Protein AF-W7DR15-F1 (afdb_monomer)

Sequence (122 aa):
MLKEGTDKMENENLLNETSRDIDFMGDETYYRLRQITKTILKQAKKDNSELAEIIGDRIDEVLEGSELSDKLKRMFRKCMLNTITTTLVQKEDDSAFLFTGDIPAMWLRDSGGQLRVFFKLG

Organism: NCBI:txid1265822

Mean predicted aligned error: 8.39 Å

Secondary structure (DSSP, 8-state):
-----------TTTTT---HHHHHH-HHHHHHHHHHHHHHHHHHHHHTHHHHHHHHHHHHHHHHT----HHHHHHHHHHHHHHHHHTEEE-TTS-EEE--SSSSS--HHHHHHHHHTGGG--

InterPro domains:
  IPR008313 Metal-independent alpha-mannosidase [PF06824] (71-121)
  IPR008313 Metal-independent alpha-mannosidase [PTHR31047] (55-120)
  IPR008928 Six-hairpin glycosidase superfamily [SSF48208] (51-119)
  IPR012341 Six-hairpin glycosidase-like superfamily [G3DSA:1.50.10.10] (51-122)

Nearest PDB structures (foldseek):
  4xtl-assembly1_A  TM=2.898E-01  e=7.660E+00  Dokdonia eikasta

Radius of gyration: 18.77 Å; Cα contacts (8 Å, |Δi|>4): 77; chains: 1; bounding box: 44×34×61 Å

Solvent-accessible surface area (backbone atoms only — not comparable to full-atom values): 7346 Å² total; per-residue (Å²): 139,80,83,83,77,81,73,76,81,88,50,84,80,66,77,74,66,91,46,72,57,35,79,74,58,36,62,71,53,42,52,52,52,53,52,51,53,51,50,53,45,54,49,24,30,60,73,31,42,66,59,46,48,59,53,44,55,55,50,50,59,58,49,69,79,43,96,64,54,71,71,53,47,54,49,51,54,51,58,59,46,40,48,48,45,62,23,41,34,81,45,97,84,77,46,74,49,36,38,69,56,95,53,99,45,66,43,74,70,52,40,53,57,70,51,57,64,58,72,71,73,110

Structure (mmCIF, N/CA/C/O backbone):
data_AF-W7DR15-F1
#
_entry.id   AF-W7DR15-F1
#
loop_
_atom_site.group_PDB
_atom_site.id
_atom_site.type_symbol
_atom_site.label_atom_id
_atom_site.label_alt_id
_atom_site.label_comp_id
_atom_site.label_asym_id
_atom_site.label_entity_id
_atom_site.label_seq_id
_atom_site.pdbx_PDB_ins_code
_atom_site.Cartn_x
_atom_site.Cartn_y
_atom_site.Cartn_z
_atom_site.occupancy
_atom_site.B_iso_or_equiv
_atom_site.auth_seq_id
_atom_site.auth_comp_id
_atom_site.auth_asym_id
_atom_site.auth_atom_id
_atom_site.pdbx_PDB_model_num
ATOM 1 N N . MET A 1 1 ? 17.161 15.292 -39.448 1.00 32.41 1 MET A N 1
ATOM 2 C CA . MET A 1 1 ? 17.739 16.235 -38.469 1.00 32.41 1 MET A CA 1
ATOM 3 C C . MET A 1 1 ? 16.623 16.601 -37.497 1.00 32.41 1 MET A C 1
ATOM 5 O O . MET A 1 1 ? 15.861 17.524 -37.752 1.00 32.41 1 MET A O 1
ATOM 9 N N . LEU A 1 2 ? 16.402 15.758 -36.486 1.00 33.19 2 LEU A N 1
ATOM 10 C CA . LEU A 1 2 ? 15.374 15.986 -35.467 1.00 33.19 2 LEU A CA 1
ATOM 11 C C . LEU A 1 2 ? 16.009 16.853 -34.382 1.00 33.19 2 LEU A C 1
ATOM 13 O O . LEU A 1 2 ? 17.097 16.539 -33.911 1.00 33.19 2 LEU A O 1
ATOM 17 N N . LYS A 1 3 ? 15.375 17.988 -34.085 1.00 34.22 3 LYS A N 1
ATOM 18 C CA . LYS A 1 3 ? 15.859 18.970 -33.116 1.00 34.22 3 LYS A CA 1
ATOM 19 C C . LYS A 1 3 ? 15.880 18.344 -31.724 1.00 34.22 3 LYS A C 1
ATOM 21 O O . LYS A 1 3 ? 14.846 17.897 -31.236 1.00 34.22 3 LYS A O 1
ATOM 26 N N . GLU A 1 4 ? 17.059 18.351 -31.115 1.00 35.22 4 GLU A N 1
ATOM 27 C CA . GLU A 1 4 ? 17.283 18.080 -29.701 1.00 35.22 4 GLU A CA 1
ATOM 28 C C . GLU A 1 4 ? 16.504 19.105 -28.870 1.00 35.22 4 GLU A C 1
ATOM 30 O O . GLU A 1 4 ? 16.868 20.278 -28.781 1.00 35.22 4 GLU A O 1
ATOM 35 N N . GLY A 1 5 ? 15.392 18.664 -28.286 1.00 33.50 5 GLY A N 1
ATOM 36 C CA . GLY A 1 5 ? 14.753 19.356 -27.179 1.00 33.50 5 GLY A CA 1
ATOM 37 C C . GLY A 1 5 ? 15.524 19.021 -25.914 1.00 33.50 5 GLY A C 1
ATOM 38 O O . GLY A 1 5 ? 15.222 18.039 -25.245 1.00 33.50 5 GLY A O 1
ATOM 39 N N . THR A 1 6 ? 16.551 19.815 -25.623 1.00 38.03 6 THR A N 1
ATOM 40 C CA . THR A 1 6 ? 17.180 19.891 -24.304 1.00 38.03 6 THR A CA 1
ATOM 41 C C . THR A 1 6 ? 16.181 20.551 -23.361 1.00 38.03 6 THR A C 1
ATOM 43 O O . THR A 1 6 ? 16.241 21.750 -23.095 1.00 38.03 6 THR A O 1
ATOM 46 N N . ASP A 1 7 ? 15.217 19.763 -22.891 1.00 38.16 7 ASP A N 1
ATOM 47 C CA . ASP A 1 7 ? 14.449 20.140 -21.716 1.00 38.16 7 ASP A CA 1
ATOM 48 C C . ASP A 1 7 ? 15.396 19.974 -20.528 1.00 38.16 7 ASP A C 1
ATOM 50 O O . ASP A 1 7 ? 15.804 18.865 -20.166 1.00 38.16 7 ASP A O 1
ATOM 54 N N . LYS A 1 8 ? 15.895 21.108 -20.036 1.00 37.56 8 LYS A N 1
ATOM 55 C CA . LYS A 1 8 ? 16.821 21.155 -18.912 1.00 37.56 8 LYS A CA 1
ATOM 56 C C . LYS A 1 8 ? 16.120 20.494 -17.737 1.00 37.56 8 LYS A C 1
ATOM 58 O O . LYS A 1 8 ? 15.119 21.000 -17.251 1.00 37.56 8 LYS A O 1
ATOM 63 N N . MET A 1 9 ? 16.674 19.361 -17.322 1.00 40.47 9 MET A N 1
ATOM 64 C CA . MET A 1 9 ? 16.336 18.606 -16.123 1.00 40.47 9 MET A CA 1
ATOM 65 C C . MET A 1 9 ? 16.198 19.544 -14.912 1.00 40.47 9 MET A C 1
ATOM 67 O O . MET A 1 9 ? 17.154 19.799 -14.183 1.00 40.47 9 MET A O 1
ATOM 71 N N . GLU A 1 10 ? 14.989 20.041 -14.670 1.00 41.34 10 GLU A N 1
ATOM 72 C CA . GLU A 1 10 ? 14.588 20.545 -13.365 1.00 41.34 10 GLU A CA 1
ATOM 73 C C . GLU A 1 10 ? 14.482 19.340 -12.432 1.00 41.34 10 GLU A C 1
ATOM 75 O O . GLU A 1 10 ? 13.441 18.691 -12.340 1.00 41.34 10 GLU A O 1
ATOM 80 N N . ASN A 1 11 ? 15.594 18.971 -11.796 1.00 42.56 11 ASN A N 1
ATOM 81 C CA . ASN A 1 11 ? 15.595 18.157 -10.583 1.00 42.56 11 ASN A CA 1
ATOM 82 C C . ASN A 1 11 ? 16.987 18.142 -9.936 1.00 42.56 11 ASN A C 1
ATOM 84 O O . ASN A 1 11 ? 17.653 17.112 -9.854 1.00 42.56 11 ASN A O 1
ATOM 88 N N . GLU A 1 12 ? 17.409 19.291 -9.405 1.00 37.59 12 GLU A N 1
ATOM 89 C CA . GLU A 1 12 ? 18.620 19.394 -8.573 1.00 37.59 12 GLU A CA 1
ATOM 90 C C . GLU A 1 12 ? 18.586 18.466 -7.336 1.00 37.59 12 GLU A C 1
ATOM 92 O O . GLU A 1 12 ? 19.630 18.145 -6.781 1.00 37.59 12 GLU A O 1
ATOM 97 N N . ASN A 1 13 ? 17.417 17.941 -6.941 1.00 44.00 13 ASN A N 1
ATOM 98 C CA . ASN A 1 13 ? 17.281 17.000 -5.820 1.00 44.00 13 ASN A CA 1
ATOM 99 C C . ASN A 1 13 ? 17.426 15.510 -6.182 1.00 44.00 13 ASN A C 1
ATOM 101 O O . ASN A 1 13 ? 17.485 14.684 -5.276 1.00 44.00 13 ASN A O 1
ATOM 105 N N . LEU A 1 14 ? 17.475 15.138 -7.466 1.00 47.81 14 LEU A N 1
ATOM 106 C CA . LEU A 1 14 ? 17.721 13.743 -7.875 1.00 47.81 14 LEU A CA 1
ATOM 107 C C . LEU A 1 14 ? 19.216 13.417 -7.991 1.00 47.81 14 LEU A C 1
ATOM 109 O O . LEU A 1 14 ? 19.581 12.254 -7.877 1.00 47.81 14 LEU A O 1
ATOM 113 N N . LEU A 1 15 ? 20.060 14.438 -8.172 1.00 46.03 15 LEU A N 1
ATOM 114 C CA . LEU A 1 15 ? 21.498 14.310 -8.438 1.00 46.03 15 LEU A CA 1
ATOM 115 C C . LEU A 1 15 ? 22.350 14.007 -7.192 1.00 46.03 15 LEU A C 1
ATOM 117 O O . LEU A 1 15 ? 23.544 13.758 -7.317 1.00 46.03 15 LEU A O 1
ATOM 121 N N . ASN A 1 16 ? 21.753 14.023 -5.996 1.00 47.28 16 ASN A N 1
ATOM 122 C CA . ASN A 1 16 ? 22.453 13.788 -4.727 1.00 47.28 16 ASN A CA 1
ATOM 123 C C . ASN A 1 16 ? 22.332 12.343 -4.206 1.00 47.28 16 ASN A C 1
ATOM 125 O O . ASN A 1 16 ? 22.811 12.047 -3.111 1.00 47.28 16 ASN A O 1
ATOM 129 N N . GLU A 1 17 ? 21.694 11.433 -4.948 1.00 56.12 17 GLU A N 1
ATOM 130 C CA . GLU A 1 17 ? 21.664 10.013 -4.586 1.00 56.12 17 GLU A CA 1
ATOM 131 C C . GLU A 1 17 ? 22.932 9.323 -5.111 1.00 56.12 17 GLU A C 1
ATOM 133 O O . GLU A 1 17 ? 22.990 8.940 -6.271 1.00 56.12 17 GLU A O 1
ATOM 138 N N . THR A 1 18 ? 23.952 9.116 -4.274 1.00 56.62 18 THR A N 1
ATOM 139 C CA . THR A 1 18 ? 25.076 8.222 -4.611 1.00 56.62 18 THR A CA 1
ATOM 140 C C . THR A 1 18 ? 24.635 6.760 -4.503 1.00 56.62 18 THR A C 1
ATOM 142 O O . THR A 1 18 ? 24.880 6.081 -3.505 1.00 56.62 18 THR A O 1
ATOM 145 N N . SER A 1 19 ? 23.938 6.265 -5.531 1.00 71.69 19 SER A N 1
ATOM 146 C CA . SER A 1 19 ? 23.641 4.836 -5.668 1.00 71.69 19 SER A CA 1
ATOM 147 C C . SER A 1 19 ? 24.770 4.122 -6.411 1.00 71.69 19 SER A C 1
ATOM 149 O O . SER A 1 19 ? 25.190 4.569 -7.474 1.00 71.69 19 SER A O 1
ATOM 151 N N . ARG A 1 20 ? 25.191 2.946 -5.923 1.00 77.75 20 ARG A N 1
ATOM 152 C CA . ARG A 1 20 ? 26.074 2.036 -6.685 1.00 77.75 20 ARG A CA 1
ATOM 153 C C . ARG A 1 20 ? 25.466 1.617 -8.027 1.00 77.75 20 ARG A C 1
ATOM 155 O O . ARG A 1 20 ? 26.195 1.222 -8.932 1.00 77.75 20 ARG A O 1
ATOM 162 N N . ASP A 1 21 ? 24.145 1.710 -8.160 1.00 78.12 21 ASP A N 1
ATOM 163 C CA . ASP A 1 21 ? 23.453 1.441 -9.418 1.00 78.12 21 ASP A CA 1
ATOM 164 C C . ASP A 1 21 ? 23.779 2.505 -10.473 1.00 78.12 21 ASP A C 1
ATOM 166 O O . ASP A 1 21 ? 23.864 2.177 -11.652 1.00 78.12 21 ASP A O 1
ATOM 170 N N . ILE A 1 22 ? 24.018 3.759 -10.068 1.00 82.06 22 ILE A N 1
ATOM 171 C CA 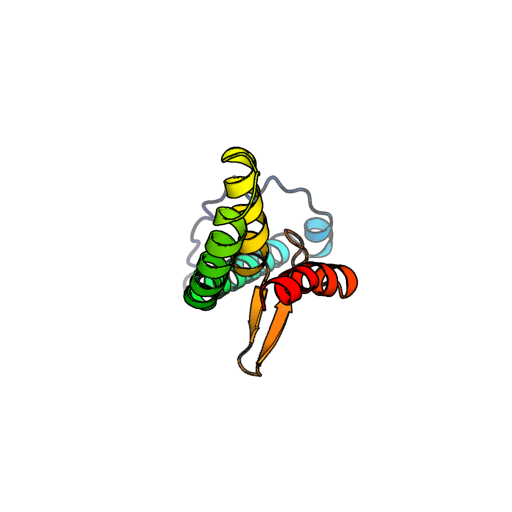. ILE A 1 22 ? 24.464 4.821 -10.981 1.00 82.06 22 ILE A CA 1
ATOM 172 C C . ILE A 1 22 ? 25.855 4.490 -11.516 1.00 82.06 22 ILE A C 1
ATOM 174 O O . ILE A 1 22 ? 26.057 4.513 -12.728 1.00 82.06 22 ILE A O 1
ATOM 178 N N . ASP A 1 23 ? 26.780 4.103 -10.634 1.00 84.81 23 ASP A N 1
ATOM 179 C CA . ASP A 1 23 ? 28.142 3.725 -11.028 1.00 84.81 23 ASP A CA 1
ATOM 180 C C . ASP A 1 23 ? 28.147 2.538 -12.006 1.00 84.81 23 ASP A C 1
ATOM 182 O O . ASP A 1 23 ? 28.978 2.469 -12.911 1.00 84.81 23 ASP A O 1
ATOM 186 N N . PHE A 1 24 ? 27.214 1.594 -11.839 1.00 85.06 24 PHE A N 1
ATOM 187 C CA . PHE A 1 24 ? 27.123 0.397 -12.673 1.00 85.06 24 PHE A CA 1
ATOM 188 C C . PHE A 1 24 ? 26.377 0.624 -14.000 1.00 85.06 24 PHE A C 1
ATOM 190 O O . PHE A 1 24 ? 26.765 0.070 -15.028 1.00 85.06 24 PHE A O 1
ATOM 197 N N . MET A 1 25 ? 25.290 1.399 -13.989 1.00 86.12 25 MET A N 1
ATOM 198 C CA . MET A 1 25 ? 24.354 1.532 -15.119 1.00 86.12 25 MET A CA 1
ATOM 199 C C . MET A 1 25 ? 24.533 2.835 -15.914 1.00 86.12 25 MET A C 1
ATOM 201 O O . MET A 1 25 ? 24.007 2.953 -17.026 1.00 86.12 25 MET A O 1
ATOM 205 N N . GLY A 1 26 ? 25.252 3.805 -15.348 1.00 88.44 26 GLY A N 1
ATOM 206 C CA . GLY A 1 26 ? 25.350 5.177 -15.833 1.00 88.44 26 GLY A CA 1
ATOM 207 C C . GLY A 1 26 ? 24.131 6.031 -15.466 1.00 88.44 26 GLY A C 1
ATOM 208 O O . GLY A 1 26 ? 23.004 5.534 -15.364 1.00 88.44 26 GLY A O 1
ATOM 209 N N . ASP A 1 27 ? 24.359 7.341 -15.321 1.00 87.19 27 ASP A N 1
ATOM 210 C CA . ASP A 1 27 ? 23.346 8.334 -14.931 1.00 87.19 27 ASP A CA 1
ATOM 211 C C . ASP A 1 27 ? 22.074 8.250 -15.786 1.00 87.19 27 ASP A C 1
ATOM 213 O O . ASP A 1 27 ? 20.964 8.132 -15.266 1.00 87.19 27 ASP A O 1
ATOM 217 N N . GLU A 1 28 ? 22.219 8.276 -17.115 1.00 89.50 28 GLU A N 1
ATOM 218 C CA . GLU A 1 28 ? 21.078 8.313 -18.035 1.00 89.50 28 GLU A CA 1
ATOM 219 C C . GLU A 1 28 ? 20.147 7.106 -17.848 1.00 89.50 28 GLU A C 1
ATOM 221 O O . GLU A 1 28 ? 18.927 7.266 -17.738 1.00 89.50 28 GLU A O 1
ATOM 226 N N . THR A 1 29 ? 20.714 5.900 -17.775 1.00 88.56 29 THR A N 1
ATOM 227 C CA . THR A 1 29 ? 19.952 4.662 -17.578 1.00 88.56 29 THR A CA 1
ATOM 228 C C . THR A 1 29 ? 19.266 4.662 -16.217 1.00 88.56 29 THR A C 1
ATOM 230 O O . THR A 1 29 ? 18.066 4.381 -16.137 1.00 88.56 29 THR A O 1
ATOM 233 N N . TYR A 1 30 ? 20.002 5.009 -15.156 1.00 86.44 30 TYR A N 1
ATOM 234 C CA . TYR A 1 30 ? 19.477 5.044 -13.794 1.00 86.44 30 TYR A CA 1
ATOM 235 C C . TYR A 1 30 ? 18.273 5.985 -13.683 1.00 86.44 30 TYR A C 1
ATOM 237 O O . TYR A 1 30 ? 17.190 5.579 -13.245 1.00 86.44 30 TYR A O 1
ATOM 245 N N . TYR A 1 31 ? 18.420 7.231 -14.145 1.00 87.19 31 TYR A N 1
ATOM 246 C CA . TYR A 1 31 ? 17.344 8.211 -14.051 1.00 87.19 31 TYR A CA 1
ATOM 247 C C . TYR A 1 31 ? 16.151 7.831 -14.924 1.00 87.19 31 TYR A C 1
ATOM 249 O O . TYR A 1 31 ? 15.017 7.932 -14.452 1.00 87.19 31 TYR A O 1
ATOM 257 N N . ARG A 1 32 ? 16.363 7.322 -16.147 1.00 90.25 32 ARG A N 1
ATOM 258 C CA . ARG A 1 32 ? 15.264 6.836 -17.001 1.00 90.25 32 ARG A CA 1
ATOM 259 C C . ARG A 1 32 ? 14.459 5.738 -16.307 1.00 90.25 32 ARG A C 1
ATOM 261 O O . ARG A 1 32 ? 13.234 5.844 -16.235 1.00 90.25 32 ARG A O 1
ATOM 268 N N . LEU A 1 33 ? 15.121 4.729 -15.737 1.00 87.81 33 LEU A N 1
ATOM 269 C CA . LEU A 1 33 ? 14.445 3.654 -15.002 1.00 87.81 33 LEU A CA 1
ATOM 270 C C . LEU A 1 33 ? 13.688 4.186 -13.783 1.00 87.81 33 LEU A C 1
ATOM 272 O O . LEU A 1 33 ? 12.536 3.812 -13.563 1.00 87.81 33 LEU A O 1
ATOM 276 N N . ARG A 1 34 ? 14.279 5.112 -13.019 1.00 86.06 34 ARG A N 1
ATOM 277 C CA . ARG A 1 34 ? 13.605 5.711 -11.860 1.00 86.06 34 ARG A CA 1
ATOM 278 C C . ARG A 1 34 ? 12.361 6.504 -12.267 1.00 86.06 34 ARG A C 1
ATOM 280 O O . ARG A 1 34 ? 11.352 6.430 -11.566 1.00 86.06 34 ARG A O 1
ATOM 287 N N . GLN A 1 35 ? 12.395 7.228 -13.388 1.00 90.12 35 GLN A N 1
ATOM 288 C CA . GLN A 1 35 ? 11.223 7.948 -13.903 1.00 90.12 35 GLN A CA 1
ATOM 289 C C . GLN A 1 35 ? 10.124 6.999 -14.394 1.00 90.12 35 GLN A C 1
ATOM 291 O O . GLN A 1 35 ? 8.946 7.228 -14.104 1.00 90.12 35 GLN A O 1
ATOM 296 N N . ILE A 1 36 ? 10.494 5.907 -15.070 1.00 90.69 36 ILE A N 1
ATOM 297 C CA . ILE A 1 36 ? 9.547 4.861 -15.480 1.00 90.69 36 ILE A CA 1
ATOM 298 C C . ILE A 1 36 ? 8.860 4.270 -14.244 1.00 90.69 36 ILE A C 1
ATOM 300 O O . ILE A 1 36 ? 7.632 4.274 -14.168 1.00 90.69 36 ILE A O 1
ATOM 304 N N . THR A 1 37 ? 9.629 3.861 -13.231 1.00 89.12 37 THR A N 1
ATOM 305 C CA . THR A 1 37 ? 9.087 3.337 -11.967 1.00 89.12 37 THR A CA 1
ATOM 306 C C . THR A 1 37 ? 8.143 4.336 -11.299 1.00 89.12 37 THR A C 1
ATOM 308 O O . THR A 1 37 ? 7.030 3.974 -10.923 1.00 89.12 37 THR A O 1
ATOM 311 N N . LYS A 1 38 ? 8.541 5.612 -11.180 1.00 88.38 38 LYS A N 1
ATOM 312 C CA . LYS A 1 38 ? 7.688 6.664 -10.596 1.00 88.38 38 LYS A CA 1
ATOM 313 C C . LYS A 1 38 ? 6.371 6.820 -11.355 1.00 88.38 38 LYS A C 1
ATOM 315 O O . LYS A 1 38 ? 5.327 6.999 -10.730 1.00 88.38 38 LYS A O 1
ATOM 320 N N . THR A 1 39 ? 6.414 6.739 -12.682 1.00 92.50 39 THR A N 1
ATOM 321 C CA . THR A 1 39 ? 5.225 6.834 -13.536 1.00 92.50 39 THR A CA 1
ATOM 322 C C . THR A 1 39 ? 4.288 5.651 -13.305 1.00 92.50 39 THR A C 1
ATOM 324 O O . THR A 1 39 ? 3.098 5.865 -13.082 1.00 92.50 39 THR A O 1
ATOM 327 N N . ILE A 1 40 ? 4.828 4.428 -13.260 1.00 90.81 40 ILE A N 1
ATOM 328 C CA . ILE A 1 40 ? 4.063 3.207 -12.967 1.00 90.81 40 ILE A CA 1
ATOM 329 C C . ILE A 1 40 ? 3.384 3.312 -11.599 1.00 90.81 40 ILE A C 1
ATOM 331 O O . ILE A 1 40 ? 2.184 3.082 -11.497 1.00 90.81 40 ILE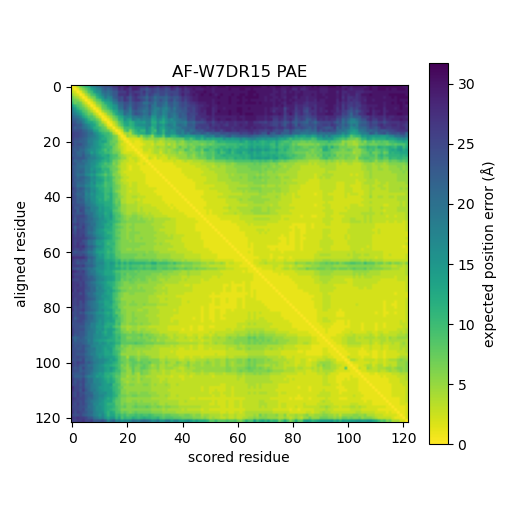 A O 1
ATOM 335 N N . LEU A 1 41 ? 4.114 3.715 -10.555 1.00 88.62 41 LEU A N 1
ATOM 336 C CA . LEU A 1 41 ? 3.556 3.842 -9.204 1.00 88.62 41 LEU A CA 1
ATOM 337 C C . LEU A 1 41 ? 2.478 4.928 -9.112 1.00 88.62 41 LEU A C 1
ATOM 339 O O . LEU A 1 41 ? 1.471 4.750 -8.430 1.00 88.62 41 LEU A O 1
ATOM 343 N N . LYS A 1 42 ? 2.662 6.056 -9.809 1.00 91.44 42 LYS A N 1
ATOM 344 C CA . LYS A 1 42 ? 1.653 7.122 -9.865 1.00 91.44 42 LYS A CA 1
ATOM 345 C C . LYS A 1 42 ? 0.371 6.641 -10.542 1.00 91.44 42 LYS A C 1
ATOM 347 O O . LYS A 1 42 ? -0.715 6.974 -10.070 1.00 91.44 42 LYS A O 1
ATOM 352 N N . GLN A 1 43 ? 0.507 5.882 -11.625 1.00 91.88 43 GLN A N 1
ATOM 353 C CA . GLN A 1 43 ? -0.621 5.304 -12.344 1.00 91.88 43 GLN A CA 1
ATOM 354 C C . GLN A 1 43 ? -1.331 4.255 -11.481 1.00 91.88 43 GLN A C 1
ATOM 356 O O . GLN A 1 43 ? -2.520 4.392 -11.227 1.00 91.88 43 GLN A O 1
ATOM 361 N N . ALA A 1 44 ? -0.586 3.322 -10.890 1.00 92.19 44 ALA A N 1
ATOM 362 C CA . ALA A 1 44 ? -1.138 2.307 -9.999 1.00 92.19 44 ALA A CA 1
ATOM 363 C C . ALA A 1 44 ? -1.886 2.907 -8.800 1.00 92.19 44 ALA A C 1
ATOM 365 O O . ALA A 1 44 ? -2.966 2.448 -8.451 1.00 92.19 44 ALA A O 1
ATOM 366 N N . LYS A 1 45 ? -1.377 3.993 -8.202 1.00 92.31 45 LYS A N 1
ATOM 367 C CA . LYS A 1 45 ? -2.101 4.712 -7.143 1.00 92.31 45 LYS A CA 1
ATOM 368 C C . LYS A 1 45 ? -3.469 5.221 -7.609 1.00 92.31 45 LYS A C 1
ATOM 370 O O . LYS A 1 45 ? -4.409 5.219 -6.819 1.00 92.31 45 LYS A O 1
ATOM 375 N N . LYS A 1 46 ? -3.559 5.713 -8.848 1.00 93.75 46 LYS A N 1
ATOM 376 C CA . LYS A 1 46 ? -4.822 6.163 -9.442 1.00 93.75 46 LYS A CA 1
ATOM 377 C C . LYS A 1 46 ? -5.745 4.970 -9.686 1.00 93.75 46 LYS A C 1
ATOM 379 O O . LYS A 1 46 ? -6.909 5.047 -9.325 1.00 93.75 46 LYS A O 1
ATOM 384 N N . ASP A 1 47 ? -5.217 3.888 -10.243 1.00 92.69 47 ASP A N 1
ATOM 385 C CA . ASP A 1 47 ? -6.004 2.697 -10.580 1.00 92.69 47 ASP A CA 1
ATOM 386 C C . ASP A 1 47 ? -6.522 1.978 -9.327 1.00 92.69 47 ASP A C 1
ATOM 388 O O . ASP A 1 47 ? -7.616 1.427 -9.320 1.00 92.69 47 ASP A O 1
ATOM 392 N N . ASN A 1 48 ? -5.778 2.056 -8.223 1.00 95.31 48 ASN A N 1
ATOM 393 C CA . ASN A 1 48 ? -6.166 1.469 -6.946 1.00 95.31 48 ASN A CA 1
ATOM 394 C C . ASN A 1 48 ? -7.084 2.380 -6.108 1.00 95.31 48 ASN A C 1
ATOM 396 O O . ASN A 1 48 ? -7.304 2.061 -4.940 1.00 95.31 48 ASN A O 1
ATOM 400 N N . SER A 1 49 ? -7.587 3.515 -6.622 1.00 94.94 49 SER A N 1
ATOM 401 C CA . SER A 1 49 ? -8.365 4.457 -5.797 1.00 94.94 49 SER A CA 1
ATOM 402 C C . SER A 1 49 ? -9.649 3.834 -5.257 1.00 94.94 49 SER A C 1
ATOM 404 O O . SER A 1 49 ? -9.893 3.915 -4.059 1.00 94.94 49 SER A O 1
ATOM 406 N N . GLU A 1 50 ? -10.412 3.154 -6.113 1.00 95.25 50 GLU A N 1
ATOM 407 C CA . GLU A 1 50 ? -11.648 2.464 -5.724 1.00 95.25 50 GLU A CA 1
ATOM 408 C C . GLU A 1 50 ? -11.370 1.363 -4.690 1.00 95.25 50 GLU A C 1
ATOM 410 O O . GLU A 1 50 ? -12.009 1.301 -3.642 1.00 95.25 50 GLU A O 1
ATOM 415 N N . LEU A 1 51 ? -10.337 0.544 -4.918 1.00 94.44 51 LEU A N 1
ATOM 416 C CA . LEU A 1 51 ? -9.932 -0.487 -3.961 1.00 94.44 51 LEU A CA 1
ATOM 417 C C . LEU A 1 51 ? -9.513 0.118 -2.611 1.00 94.44 51 LEU A C 1
ATOM 419 O O . LEU A 1 51 ? -9.843 -0.423 -1.558 1.00 94.44 51 LEU A O 1
ATOM 423 N N . ALA A 1 52 ? -8.783 1.235 -2.626 1.00 96.12 52 ALA A N 1
ATOM 424 C CA . ALA A 1 52 ? -8.361 1.925 -1.413 1.00 96.12 52 ALA A CA 1
ATOM 425 C C . ALA A 1 52 ? -9.542 2.528 -0.636 1.00 96.12 52 ALA A C 1
ATOM 427 O O . ALA A 1 52 ? -9.470 2.583 0.591 1.00 96.12 52 ALA A O 1
ATOM 428 N N . GLU A 1 53 ? -10.605 2.956 -1.320 1.00 97.00 53 GLU A N 1
ATOM 429 C CA . GLU A 1 53 ? -11.853 3.398 -0.688 1.00 97.00 53 GLU A CA 1
ATOM 430 C C . GLU A 1 53 ? -12.562 2.222 -0.011 1.00 97.00 53 GLU A C 1
ATOM 432 O O . GLU A 1 53 ? -12.750 2.261 1.201 1.00 97.00 53 GLU A O 1
ATOM 437 N N . ILE A 1 54 ? -12.805 1.125 -0.736 1.00 95.94 54 ILE A N 1
ATOM 438 C CA . ILE A 1 54 ? -13.473 -0.077 -0.199 1.00 95.94 54 ILE A CA 1
ATOM 439 C C . ILE A 1 54 ? -12.735 -0.632 1.029 1.00 95.94 54 ILE A C 1
ATOM 441 O O . ILE A 1 54 ? -13.328 -0.923 2.068 1.00 95.94 54 ILE A O 1
ATOM 445 N N . ILE A 1 55 ? -11.412 -0.783 0.924 1.00 96.00 55 ILE A N 1
ATOM 446 C CA . ILE A 1 55 ? -10.582 -1.248 2.041 1.00 96.00 55 ILE A CA 1
ATOM 447 C C . ILE A 1 55 ? -10.575 -0.216 3.175 1.00 96.00 55 ILE A C 1
ATOM 449 O O . ILE A 1 55 ? -10.533 -0.597 4.344 1.00 96.00 55 ILE A O 1
ATOM 453 N N . GLY A 1 56 ? -10.595 1.076 2.843 1.00 97.06 56 GLY A N 1
ATOM 454 C CA . GLY A 1 56 ? -10.653 2.176 3.799 1.00 97.06 56 GLY A CA 1
ATOM 455 C C . GLY A 1 56 ? -11.895 2.107 4.675 1.00 97.06 56 GLY A C 1
ATOM 456 O O . GLY A 1 56 ? -11.755 2.109 5.895 1.00 97.06 56 GLY A O 1
ATOM 457 N N . ASP A 1 57 ? -13.066 1.952 4.063 1.00 96.44 57 ASP A N 1
ATOM 458 C CA . ASP A 1 57 ? -14.344 1.836 4.769 1.00 96.44 57 ASP A CA 1
ATOM 459 C C . ASP A 1 57 ? -14.332 0.634 5.716 1.00 96.44 57 ASP A C 1
ATOM 461 O O . ASP A 1 57 ? -14.658 0.749 6.898 1.00 96.44 57 ASP A O 1
ATOM 465 N N . ARG A 1 58 ? -13.824 -0.511 5.245 1.00 96.19 58 ARG A N 1
ATOM 466 C CA . ARG A 1 58 ? -13.716 -1.710 6.081 1.00 96.19 58 ARG A CA 1
ATOM 467 C C . ARG A 1 58 ? -12.741 -1.545 7.248 1.00 96.19 58 ARG A C 1
ATOM 469 O O . ARG A 1 58 ? -12.963 -2.089 8.329 1.00 96.19 58 ARG A O 1
ATOM 476 N N . ILE A 1 59 ? -11.638 -0.825 7.049 1.00 96.81 59 ILE A N 1
ATOM 477 C CA . ILE A 1 59 ? -10.721 -0.485 8.142 1.00 96.81 59 ILE A CA 1
ATOM 478 C C . ILE A 1 59 ? -11.425 0.416 9.156 1.00 96.81 59 ILE A C 1
ATOM 480 O O . ILE A 1 59 ? -11.266 0.201 10.357 1.00 96.81 59 ILE A O 1
ATOM 484 N N . ASP A 1 60 ? -12.181 1.405 8.687 1.00 96.38 60 ASP A N 1
ATOM 485 C CA . ASP A 1 60 ? -12.873 2.360 9.546 1.00 96.38 60 ASP A CA 1
ATOM 486 C C . ASP A 1 60 ? -13.927 1.636 10.417 1.00 96.38 60 ASP A C 1
ATOM 488 O O . ASP A 1 60 ? -13.904 1.809 11.637 1.00 96.38 60 ASP A O 1
ATOM 492 N N . GLU A 1 61 ? -14.693 0.687 9.861 1.00 95.12 61 GLU A N 1
ATOM 493 C CA . GLU A 1 61 ? -15.592 -0.211 10.620 1.00 95.12 61 GLU A CA 1
ATOM 494 C C . GLU A 1 61 ? -14.865 -0.985 11.739 1.00 95.12 61 GLU A C 1
ATOM 496 O O . GLU A 1 61 ? -15.325 -1.055 12.881 1.00 95.12 61 GLU A O 1
ATOM 501 N N . VAL A 1 62 ? -13.698 -1.568 11.437 1.00 94.25 62 VAL A N 1
ATOM 502 C CA . VAL A 1 62 ? -12.897 -2.313 12.426 1.00 94.25 62 VAL A CA 1
ATOM 503 C C . VAL A 1 62 ? -12.376 -1.387 13.531 1.00 94.25 62 VAL A C 1
ATOM 505 O O . VAL A 1 62 ? -12.289 -1.783 14.697 1.00 94.25 62 VAL A O 1
ATOM 508 N N . LEU A 1 63 ? -12.012 -0.152 13.185 1.00 95.69 63 LEU A N 1
ATOM 509 C CA . LEU A 1 63 ? -11.471 0.815 14.136 1.00 95.69 63 LEU A CA 1
ATOM 510 C C . LEU A 1 63 ? -12.550 1.437 15.029 1.00 95.69 63 LEU A C 1
ATOM 512 O O . LEU A 1 63 ? -12.232 1.782 16.175 1.00 95.69 63 LEU A O 1
ATOM 516 N N . GLU A 1 64 ? -13.792 1.569 14.561 1.00 94.12 64 GLU A N 1
ATOM 517 C CA . GLU A 1 64 ? -14.927 2.040 15.366 1.00 94.12 64 GLU A CA 1
ATOM 518 C C . GLU A 1 64 ? -15.151 1.163 16.602 1.00 94.12 64 GLU A C 1
ATOM 520 O O . GLU A 1 64 ? -15.277 1.690 17.706 1.00 94.12 64 GLU A O 1
ATOM 525 N N . GLY A 1 65 ? -15.074 -0.162 16.450 1.00 90.38 65 GLY A N 1
ATOM 526 C CA . GLY A 1 65 ? -15.212 -1.126 17.549 1.00 90.38 65 GLY A CA 1
ATOM 527 C C . GLY A 1 65 ? -13.970 -1.305 18.432 1.00 90.38 65 GLY A C 1
ATOM 528 O O . GLY A 1 65 ? -13.945 -2.204 19.270 1.00 90.38 65 GLY A O 1
ATOM 529 N N . SER A 1 66 ? -12.915 -0.507 18.232 1.00 94.38 66 SER A N 1
ATOM 530 C CA . SER A 1 66 ? -11.643 -0.659 18.947 1.00 94.38 66 SER A CA 1
ATOM 531 C C . SER A 1 66 ? -11.429 0.392 20.042 1.00 94.38 66 SER A C 1
ATOM 533 O O . SER A 1 66 ? -11.680 1.584 19.846 1.00 94.38 66 SER A O 1
ATOM 535 N N . GLU A 1 67 ? -10.815 -0.039 21.146 1.00 97.00 67 GLU A N 1
ATOM 536 C CA . GLU A 1 67 ? -10.375 0.796 22.282 1.00 97.00 67 GLU A CA 1
ATOM 537 C C . GLU A 1 67 ? -9.080 1.592 21.992 1.00 97.00 67 GLU A C 1
ATOM 539 O O . GLU A 1 67 ? -8.383 2.062 22.894 1.00 97.00 67 GLU A O 1
ATOM 544 N N . LEU A 1 68 ? -8.682 1.704 20.720 1.00 97.00 68 LEU A N 1
ATOM 545 C CA . LEU A 1 68 ? -7.459 2.400 20.324 1.00 97.00 68 LEU A CA 1
ATOM 546 C C . LEU A 1 68 ? -7.620 3.922 20.439 1.00 97.00 68 L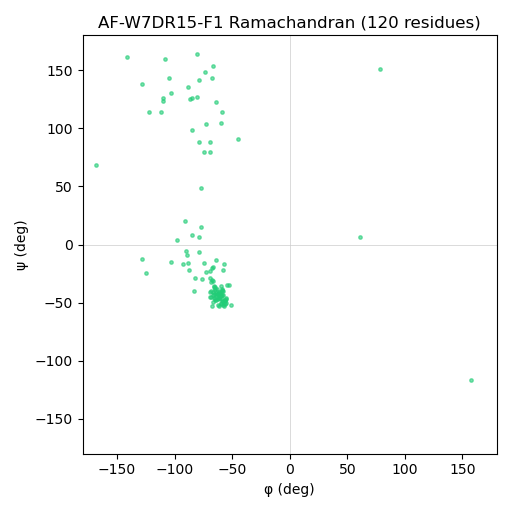EU A C 1
ATOM 548 O O . LEU A 1 68 ? -8.675 4.481 20.162 1.00 97.00 68 LEU A O 1
ATOM 552 N N . SER A 1 69 ? -6.529 4.624 20.753 1.00 97.88 69 SER A N 1
ATOM 553 C CA . SER A 1 69 ? -6.513 6.092 20.665 1.00 97.88 69 SER A CA 1
ATOM 554 C C . SER A 1 69 ? -6.643 6.581 19.218 1.00 97.88 69 SER A C 1
ATOM 556 O O . SER A 1 69 ? -6.158 5.926 18.292 1.00 97.88 69 SER A O 1
ATOM 558 N N . ASP A 1 70 ? -7.162 7.794 19.016 1.00 97.31 70 ASP A N 1
ATOM 559 C CA . ASP A 1 70 ? -7.289 8.413 17.684 1.00 97.31 70 ASP A CA 1
ATOM 560 C C . ASP A 1 70 ? -5.966 8.467 16.918 1.00 97.31 70 ASP A C 1
ATOM 562 O O . ASP A 1 70 ? -5.915 8.308 15.696 1.00 97.31 70 ASP A O 1
ATOM 566 N N . LYS A 1 71 ? -4.852 8.675 17.630 1.00 97.94 71 LYS A N 1
ATOM 567 C CA . LYS A 1 71 ? -3.517 8.648 17.023 1.00 97.94 71 LYS A CA 1
ATOM 568 C C . LYS A 1 71 ? -3.214 7.278 16.424 1.00 97.94 71 LYS A C 1
ATOM 570 O O . LYS A 1 71 ? -2.735 7.217 15.292 1.00 97.94 71 LYS A O 1
ATOM 575 N N . LEU A 1 72 ? -3.496 6.205 17.159 1.00 98.06 72 LEU A N 1
ATOM 576 C CA . LEU A 1 72 ? -3.274 4.840 16.691 1.00 98.06 72 LEU A CA 1
ATOM 577 C C . LEU A 1 72 ? -4.244 4.464 15.572 1.00 98.06 72 LEU A C 1
ATOM 579 O O . LEU A 1 72 ? -3.787 3.902 14.582 1.00 98.06 72 LEU A O 1
ATOM 583 N N . LYS A 1 73 ? -5.522 4.853 15.662 1.00 98.06 73 LYS A N 1
ATOM 584 C CA . LYS A 1 73 ? -6.510 4.647 14.588 1.00 98.06 73 LYS A CA 1
ATOM 585 C C . LYS A 1 73 ? -6.030 5.260 13.268 1.00 98.06 73 LYS A C 1
ATOM 587 O O . LYS A 1 73 ? -5.929 4.568 12.256 1.00 98.06 73 LYS A O 1
ATOM 592 N N . ARG A 1 74 ? -5.593 6.528 13.289 1.00 98.00 74 ARG A N 1
ATOM 593 C CA . ARG A 1 74 ? -5.035 7.190 12.093 1.00 98.00 74 ARG A CA 1
ATOM 594 C C . ARG A 1 74 ? -3.772 6.513 11.566 1.00 98.00 74 ARG A C 1
ATOM 596 O O . ARG A 1 74 ? -3.606 6.400 10.353 1.00 98.00 74 ARG A O 1
ATOM 603 N N . MET A 1 75 ? -2.858 6.109 12.452 1.00 98.19 75 MET A N 1
ATOM 604 C CA . MET A 1 75 ? -1.626 5.426 12.044 1.00 98.19 75 MET A CA 1
ATOM 605 C C . MET A 1 75 ? -1.931 4.074 11.402 1.00 98.19 75 MET A C 1
ATOM 607 O O . MET A 1 75 ? -1.415 3.799 10.324 1.00 98.19 75 MET A O 1
ATOM 611 N N . PHE A 1 76 ? -2.806 3.279 12.018 1.00 96.88 76 PHE A N 1
ATOM 612 C CA . PHE A 1 76 ? -3.236 1.986 11.500 1.00 96.88 76 PHE A CA 1
ATOM 613 C C . PHE A 1 76 ? -3.840 2.129 10.104 1.00 96.88 76 PHE A C 1
ATOM 615 O O . PHE A 1 76 ? -3.346 1.517 9.156 1.00 96.88 76 PHE A O 1
ATOM 622 N N . ARG A 1 77 ? -4.828 3.022 9.953 1.00 97.06 77 ARG A N 1
ATOM 623 C CA . ARG A 1 77 ? -5.470 3.303 8.664 1.00 97.06 77 ARG A CA 1
ATOM 624 C C . ARG A 1 77 ? -4.456 3.704 7.598 1.00 97.06 77 ARG A C 1
ATOM 626 O O . ARG A 1 77 ? -4.460 3.161 6.496 1.00 97.06 77 ARG A O 1
ATOM 633 N N . LYS A 1 78 ? -3.542 4.619 7.936 1.00 97.44 78 LYS A N 1
ATOM 634 C CA . LYS A 1 78 ? -2.486 5.067 7.020 1.00 97.44 78 LYS A CA 1
ATOM 635 C C . LYS A 1 78 ? -1.561 3.920 6.606 1.00 97.44 78 LYS A C 1
ATOM 637 O O . LYS A 1 78 ? -1.236 3.822 5.429 1.00 97.44 78 LYS A O 1
ATOM 642 N N . CYS A 1 79 ? -1.127 3.079 7.543 1.00 96.56 79 CYS A N 1
ATOM 643 C CA . CYS A 1 79 ? -0.222 1.963 7.261 1.00 96.56 79 CYS A CA 1
ATOM 644 C C . CYS A 1 79 ? -0.882 0.892 6.390 1.00 96.56 79 CYS A C 1
ATOM 646 O O . CYS A 1 79 ? -0.269 0.434 5.431 1.00 96.56 79 CYS A O 1
ATOM 648 N N . MET A 1 80 ? -2.135 0.538 6.678 1.00 96.31 80 MET A N 1
ATOM 649 C CA . MET A 1 80 ? -2.884 -0.420 5.865 1.00 96.31 80 MET A CA 1
ATOM 650 C C . MET A 1 80 ? -3.050 0.102 4.432 1.00 96.31 80 MET A C 1
ATOM 652 O O . MET A 1 80 ? -2.627 -0.548 3.479 1.00 96.31 80 MET A O 1
ATOM 656 N N . LEU A 1 81 ? -3.555 1.328 4.263 1.00 96.56 81 LEU A N 1
ATOM 657 C CA . LEU A 1 81 ? -3.764 1.902 2.929 1.00 96.56 81 LEU A CA 1
ATOM 658 C C . LEU A 1 81 ? -2.467 2.203 2.172 1.00 96.56 81 LEU A C 1
ATOM 660 O O . LEU A 1 81 ? -2.489 2.314 0.946 1.00 96.56 81 LEU A O 1
ATOM 664 N N . ASN A 1 82 ? -1.330 2.325 2.859 1.00 95.69 82 ASN A N 1
ATOM 665 C CA . ASN A 1 82 ? -0.048 2.537 2.198 1.00 95.69 82 ASN A CA 1
ATOM 666 C C . ASN A 1 82 ? 0.302 1.381 1.248 1.00 95.69 82 ASN A C 1
ATOM 668 O O . ASN A 1 82 ? 0.684 1.646 0.115 1.00 95.69 82 ASN A O 1
ATOM 672 N N . THR A 1 83 ? 0.065 0.127 1.646 1.00 95.56 83 THR A N 1
ATOM 673 C CA . THR A 1 83 ? 0.288 -1.040 0.770 1.00 95.56 83 THR A CA 1
ATOM 674 C C . THR A 1 83 ? -0.501 -0.910 -0.538 1.00 95.56 83 THR A C 1
ATOM 676 O O . THR A 1 83 ? 0.058 -0.973 -1.631 1.00 95.56 83 THR A O 1
ATOM 679 N N . ILE A 1 84 ? -1.801 -0.626 -0.438 1.00 95.75 84 ILE A N 1
ATOM 680 C CA . ILE A 1 84 ? -2.682 -0.511 -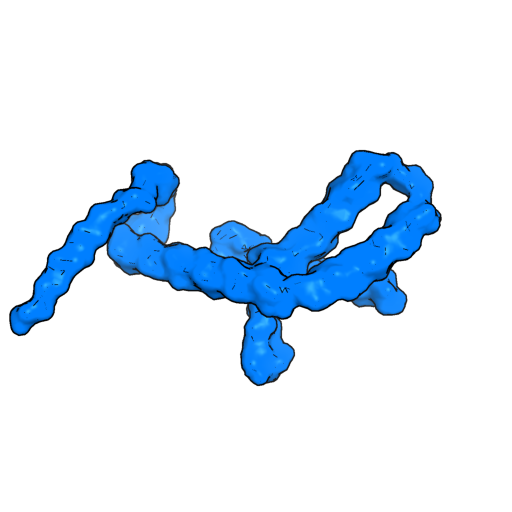1.608 1.00 95.75 84 ILE A CA 1
ATOM 681 C C . ILE A 1 84 ? -2.289 0.677 -2.495 1.00 95.75 84 ILE A C 1
ATOM 683 O O . ILE A 1 84 ? -2.305 0.583 -3.716 1.00 95.75 84 ILE A O 1
ATOM 687 N N . THR A 1 85 ? -1.907 1.804 -1.898 1.00 94.38 85 THR A N 1
ATOM 688 C CA . THR A 1 85 ? -1.717 3.057 -2.646 1.00 94.38 85 THR A CA 1
ATOM 689 C C . THR A 1 85 ? -0.295 3.300 -3.134 1.00 94.38 85 THR A C 1
ATOM 691 O O . THR A 1 85 ? -0.106 4.166 -3.989 1.00 94.38 85 THR A O 1
ATOM 694 N N . THR A 1 86 ? 0.712 2.605 -2.595 1.00 92.94 86 THR A N 1
ATOM 695 C CA . THR A 1 86 ? 2.116 2.873 -2.945 1.00 92.94 86 THR A CA 1
ATOM 696 C C . THR A 1 86 ? 2.919 1.655 -3.361 1.00 92.94 86 THR A C 1
ATOM 698 O O . THR A 1 86 ? 4.019 1.852 -3.866 1.00 92.94 86 THR A O 1
ATOM 701 N N . THR A 1 87 ? 2.430 0.428 -3.157 1.00 94.75 87 THR A N 1
ATOM 702 C CA . THR A 1 87 ? 3.205 -0.772 -3.514 1.00 94.75 87 THR A CA 1
ATOM 703 C C . THR A 1 87 ? 2.490 -1.737 -4.446 1.00 94.75 87 THR A C 1
ATOM 705 O O . THR A 1 87 ? 3.168 -2.462 -5.171 1.00 94.75 87 THR A O 1
ATOM 708 N N . LEU A 1 88 ? 1.158 -1.737 -4.475 1.00 95.69 88 LEU A N 1
ATOM 709 C CA . LEU A 1 88 ? 0.370 -2.602 -5.348 1.00 95.69 88 LEU A CA 1
ATOM 710 C C . LEU A 1 88 ? 0.285 -2.050 -6.777 1.00 95.69 88 LEU A C 1
ATOM 712 O O . LEU A 1 88 ? -0.168 -0.928 -6.985 1.00 95.69 88 LEU A O 1
ATOM 716 N N . VAL A 1 89 ? 0.630 -2.872 -7.766 1.00 95.38 89 VAL A N 1
ATOM 717 C CA . VAL A 1 89 ? 0.343 -2.636 -9.186 1.00 95.38 89 VAL A CA 1
ATOM 718 C C . VAL A 1 89 ? -0.473 -3.802 -9.724 1.00 95.38 89 VAL A C 1
ATOM 720 O O . VAL A 1 89 ? 0.032 -4.921 -9.806 1.00 95.38 89 VAL A O 1
ATOM 723 N N . GLN A 1 90 ? -1.718 -3.530 -10.104 1.00 94.00 90 GLN A N 1
ATOM 724 C CA . GLN A 1 90 ? -2.577 -4.494 -10.788 1.00 94.00 90 GLN A CA 1
ATOM 725 C C . GLN A 1 90 ? -2.195 -4.563 -12.272 1.00 94.00 90 GLN A C 1
ATOM 727 O O . GLN A 1 90 ? -1.821 -3.553 -12.875 1.00 94.00 90 GLN A O 1
ATOM 732 N N . LYS A 1 91 ? -2.220 -5.764 -12.846 1.00 92.06 91 LYS A N 1
ATOM 733 C CA . LYS A 1 91 ? -1.919 -6.021 -14.256 1.00 92.06 91 LYS A CA 1
ATOM 734 C C . LYS A 1 91 ? -3.201 -6.375 -15.006 1.00 92.06 91 LYS A C 1
ATOM 736 O O . LYS A 1 91 ? -4.184 -6.789 -14.407 1.00 92.06 91 LYS A O 1
ATOM 741 N N . GLU A 1 92 ? -3.168 -6.221 -16.325 1.00 91.50 92 GLU A N 1
ATOM 742 C CA . GLU A 1 92 ? -4.305 -6.534 -17.206 1.00 91.50 92 GLU A CA 1
ATOM 743 C C . GLU A 1 92 ? -4.640 -8.034 -17.254 1.00 91.50 92 GLU A C 1
ATOM 745 O O . GLU A 1 92 ? -5.743 -8.400 -17.641 1.00 91.50 92 GLU A O 1
ATOM 750 N N . ASP A 1 93 ? -3.700 -8.901 -16.870 1.00 95.50 93 ASP A N 1
ATOM 751 C CA . ASP A 1 93 ? -3.863 -10.359 -16.813 1.00 95.50 93 ASP A CA 1
ATOM 752 C C . ASP A 1 93 ? -4.350 -10.860 -15.440 1.00 95.50 93 ASP A C 1
ATOM 754 O O . ASP A 1 93 ? -4.131 -12.020 -15.092 1.00 95.50 93 ASP A O 1
ATOM 758 N N . ASP A 1 94 ? -4.957 -9.976 -14.643 1.00 90.75 94 ASP A N 1
ATOM 759 C CA . ASP A 1 94 ? -5.406 -10.204 -13.263 1.00 90.75 94 ASP A CA 1
ATOM 760 C C . ASP A 1 94 ? -4.287 -10.560 -12.264 1.00 90.75 94 ASP A C 1
ATOM 762 O O . ASP A 1 94 ? -4.547 -10.854 -11.092 1.00 90.75 94 ASP A O 1
ATOM 766 N N . SER A 1 95 ? -3.017 -10.503 -12.679 1.00 93.88 95 SER A N 1
ATOM 767 C CA . SER A 1 95 ? -1.889 -10.643 -11.762 1.00 93.88 95 SER A CA 1
ATOM 768 C C . SER A 1 95 ? -1.598 -9.336 -11.013 1.00 93.88 95 SER A C 1
ATOM 770 O O . SER A 1 95 ? -2.031 -8.241 -11.383 1.00 93.88 95 SER A O 1
ATOM 772 N N . ALA A 1 96 ? -0.831 -9.439 -9.927 1.00 93.56 96 ALA A N 1
ATOM 773 C CA . ALA A 1 96 ? -0.414 -8.291 -9.133 1.00 93.56 96 ALA A CA 1
ATOM 774 C C . ALA A 1 96 ? 1.100 -8.297 -8.916 1.00 93.56 96 ALA A C 1
ATOM 776 O O . ALA A 1 96 ? 1.699 -9.324 -8.594 1.00 93.56 96 ALA A O 1
ATOM 777 N N . PHE A 1 97 ? 1.710 -7.121 -9.035 1.00 95.06 97 PHE A N 1
ATOM 778 C CA . PHE A 1 97 ? 3.101 -6.886 -8.672 1.00 95.06 97 PHE A CA 1
ATOM 779 C C . PHE A 1 97 ? 3.154 -6.007 -7.426 1.00 95.06 97 PHE A C 1
ATOM 781 O O . PHE A 1 97 ? 2.588 -4.913 -7.416 1.00 95.06 97 PHE A O 1
ATOM 788 N N . LEU A 1 98 ? 3.824 -6.483 -6.375 1.00 95.44 98 LEU A N 1
ATOM 789 C CA . LEU A 1 98 ? 3.956 -5.753 -5.116 1.00 95.44 98 LEU A CA 1
ATOM 790 C C . LEU A 1 98 ? 5.399 -5.317 -4.899 1.00 95.44 98 LEU A C 1
ATOM 792 O O . LEU A 1 98 ? 6.283 -6.143 -4.675 1.00 95.44 98 LEU A O 1
ATOM 796 N N . PHE A 1 99 ? 5.625 -4.009 -4.911 1.00 93.56 99 PHE A N 1
ATOM 797 C CA . PHE A 1 99 ? 6.911 -3.448 -4.523 1.00 93.56 99 PHE A CA 1
ATOM 798 C C . PHE A 1 99 ? 7.170 -3.659 -3.029 1.00 93.56 99 PHE A C 1
ATOM 800 O O . PHE A 1 99 ? 6.272 -3.539 -2.192 1.00 93.56 99 PHE A O 1
ATOM 807 N N . THR A 1 100 ? 8.424 -3.921 -2.669 1.00 90.69 100 THR A N 1
ATOM 808 C CA . THR A 1 100 ? 8.820 -3.985 -1.253 1.00 90.69 100 THR A CA 1
ATOM 809 C C . THR A 1 100 ? 8.775 -2.613 -0.575 1.00 90.69 100 THR A C 1
ATOM 811 O O . THR A 1 100 ? 8.618 -2.536 0.640 1.00 90.69 100 THR A O 1
ATOM 814 N N . GLY A 1 101 ? 8.862 -1.532 -1.355 1.00 87.56 101 GLY A N 1
ATOM 815 C CA . GLY A 1 101 ? 8.789 -0.157 -0.877 1.00 87.56 101 GLY A CA 1
ATOM 816 C C . GLY A 1 101 ? 9.457 0.799 -1.858 1.00 87.56 101 GLY A C 1
ATOM 817 O O . GLY A 1 101 ? 9.020 0.953 -2.995 1.00 87.56 101 GLY A O 1
ATOM 818 N N . ASP A 1 102 ? 10.526 1.439 -1.406 1.00 83.19 102 ASP A N 1
ATOM 819 C CA . ASP A 1 102 ? 11.377 2.341 -2.185 1.00 83.19 102 ASP A CA 1
ATOM 820 C C . ASP A 1 102 ? 12.303 1.620 -3.179 1.00 83.19 102 ASP A C 1
ATOM 822 O O . ASP A 1 102 ? 12.812 2.244 -4.114 1.00 83.19 102 ASP A O 1
ATOM 826 N N . ILE A 1 103 ? 12.478 0.308 -3.020 1.00 83.69 103 ILE A N 1
ATOM 827 C CA . ILE A 1 103 ? 13.208 -0.544 -3.956 1.00 83.69 103 ILE A CA 1
ATOM 828 C C . ILE A 1 103 ? 12.257 -0.976 -5.084 1.00 83.69 103 ILE A C 1
ATOM 830 O O . ILE A 1 103 ? 11.208 -1.562 -4.800 1.00 83.69 103 ILE A O 1
ATOM 834 N N . PRO A 1 104 ? 12.610 -0.761 -6.369 1.00 82.75 104 PRO A N 1
ATOM 835 C CA . PRO A 1 104 ? 11.767 -1.096 -7.513 1.00 82.75 104 PRO A CA 1
ATOM 836 C C . PRO A 1 104 ? 11.772 -2.605 -7.836 1.00 82.75 104 PRO A C 1
ATOM 838 O O . PRO A 1 104 ? 11.980 -3.009 -8.977 1.00 82.75 104 PRO A O 1
ATOM 841 N N . ALA A 1 105 ? 11.567 -3.452 -6.828 1.00 88.62 105 ALA A N 1
ATOM 842 C CA . ALA A 1 105 ? 11.557 -4.903 -6.944 1.00 88.62 105 ALA A CA 1
ATOM 843 C C . ALA A 1 105 ? 10.467 -5.519 -6.056 1.00 88.62 105 ALA A C 1
ATOM 845 O O . ALA A 1 105 ? 9.990 -4.900 -5.104 1.00 88.62 105 ALA A O 1
ATOM 846 N N . MET A 1 106 ? 10.111 -6.768 -6.352 1.00 94.88 106 MET A N 1
ATOM 847 C CA . MET A 1 106 ? 9.202 -7.575 -5.544 1.00 94.88 106 MET A CA 1
ATOM 848 C C . MET A 1 106 ? 9.988 -8.693 -4.867 1.00 94.88 106 MET A C 1
ATOM 850 O O . MET A 1 106 ? 10.661 -9.486 -5.527 1.00 94.88 106 MET A O 1
ATOM 854 N N . TRP A 1 107 ? 9.879 -8.786 -3.544 1.00 96.56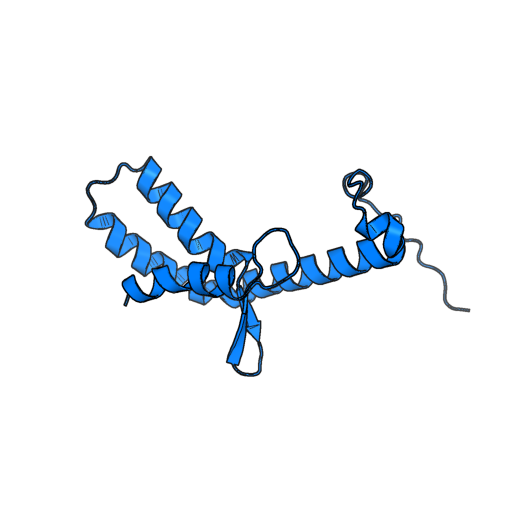 107 TRP A N 1
ATOM 855 C CA . TRP A 1 107 ? 10.332 -9.950 -2.788 1.00 96.56 107 TRP A CA 1
ATOM 856 C C . TRP A 1 107 ? 9.131 -10.801 -2.401 1.00 96.56 107 TRP A C 1
ATOM 858 O O . TRP A 1 107 ? 8.155 -10.301 -1.844 1.00 96.56 107 TRP A O 1
ATOM 868 N N . LEU A 1 108 ? 9.211 -12.108 -2.661 1.00 96.00 108 LEU A N 1
ATOM 869 C CA . LEU A 1 108 ? 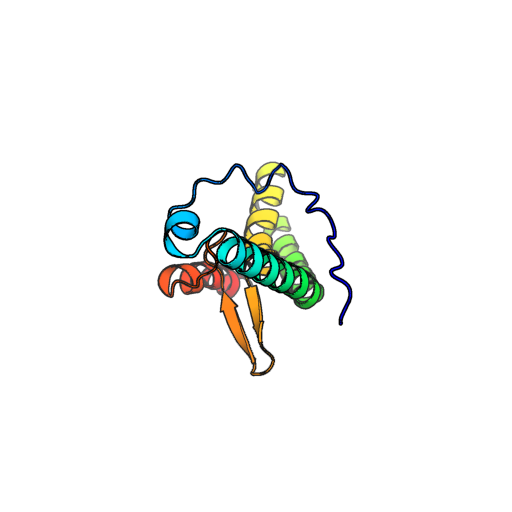8.119 -13.046 -2.372 1.00 96.00 108 LEU A CA 1
ATOM 870 C C . LEU A 1 108 ? 7.735 -13.059 -0.886 1.00 96.00 108 LEU A C 1
ATOM 872 O O . LEU A 1 108 ? 6.558 -13.113 -0.543 1.00 96.00 108 LEU A O 1
ATOM 876 N N . ARG A 1 109 ? 8.727 -12.956 0.006 1.00 96.81 109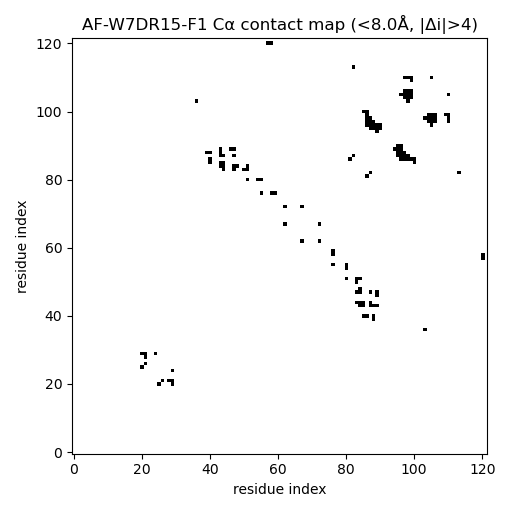 ARG A N 1
ATOM 877 C CA . ARG A 1 109 ? 8.495 -12.880 1.454 1.00 96.81 109 ARG A CA 1
ATOM 878 C C . ARG A 1 109 ? 7.687 -11.636 1.827 1.00 96.81 109 ARG A C 1
ATOM 880 O O . ARG A 1 109 ? 6.689 -11.738 2.535 1.00 96.81 109 ARG A O 1
ATOM 887 N N . ASP A 1 110 ? 8.143 -10.477 1.370 1.00 96.00 110 ASP A N 1
ATOM 888 C CA . ASP A 1 110 ? 7.584 -9.178 1.734 1.00 96.00 110 ASP A CA 1
ATOM 889 C C . ASP A 1 110 ? 6.185 -9.004 1.136 1.00 96.00 110 ASP A C 1
ATOM 891 O O . ASP A 1 110 ? 5.259 -8.672 1.867 1.00 96.00 110 ASP A O 1
ATOM 895 N N . SER A 1 111 ? 5.996 -9.355 -0.138 1.00 96.06 111 SER A N 1
ATOM 896 C CA . SER A 1 111 ? 4.6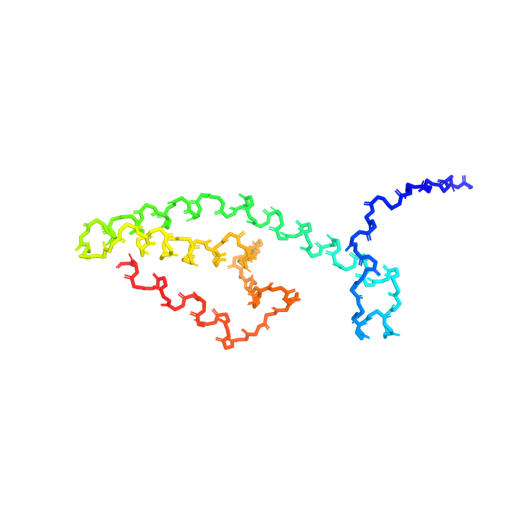86 -9.315 -0.808 1.00 96.06 111 SER A CA 1
ATOM 897 C C . SER A 1 111 ? 3.638 -10.211 -0.141 1.00 96.06 111 SER A C 1
ATOM 899 O O . SER A 1 111 ? 2.513 -9.772 0.103 1.00 96.06 111 SER A O 1
ATOM 901 N N . GLY A 1 112 ? 4.009 -11.436 0.249 1.00 96.00 112 GLY A N 1
ATOM 902 C CA . GLY A 1 112 ? 3.131 -12.299 1.041 1.00 96.00 112 GLY A CA 1
ATOM 903 C C . GLY A 1 112 ? 2.780 -11.685 2.403 1.00 96.00 112 GLY A C 1
ATOM 904 O O . GLY A 1 112 ? 1.628 -11.740 2.834 1.00 96.00 112 GLY A O 1
ATOM 905 N N . GLY A 1 113 ? 3.751 -11.054 3.070 1.00 95.44 113 GLY A N 1
ATOM 906 C CA . GLY A 1 113 ? 3.546 -10.357 4.343 1.00 95.44 113 GLY A CA 1
ATOM 907 C C . GLY A 1 113 ? 2.640 -9.128 4.231 1.00 95.44 113 GLY A C 1
ATOM 908 O O . GLY A 1 113 ? 1.751 -8.957 5.065 1.00 95.44 113 GLY A O 1
ATOM 909 N N . GLN A 1 114 ? 2.831 -8.319 3.185 1.00 96.12 114 GLN A N 1
ATOM 910 C CA . GLN A 1 114 ? 2.039 -7.126 2.879 1.00 96.12 114 GLN A CA 1
ATOM 911 C C . GLN A 1 114 ? 0.554 -7.471 2.699 1.00 96.12 114 GLN A C 1
ATOM 913 O O . GLN A 1 114 ? -0.300 -6.779 3.247 1.00 96.12 114 GLN A O 1
ATOM 918 N N . LEU A 1 115 ? 0.231 -8.560 1.990 1.00 93.94 115 LEU A N 1
ATOM 919 C CA . LEU A 1 115 ? -1.162 -8.943 1.726 1.00 93.94 115 LEU A CA 1
ATOM 920 C C . LEU A 1 115 ? -1.831 -9.706 2.873 1.00 93.94 115 LEU A C 1
ATOM 922 O O . LEU A 1 115 ? -3.044 -9.602 3.058 1.00 93.94 115 LEU A O 1
ATOM 926 N N . ARG A 1 116 ? -1.064 -10.456 3.673 1.00 95.06 116 ARG A N 1
ATOM 927 C CA . ARG A 1 116 ? -1.602 -11.369 4.697 1.00 95.0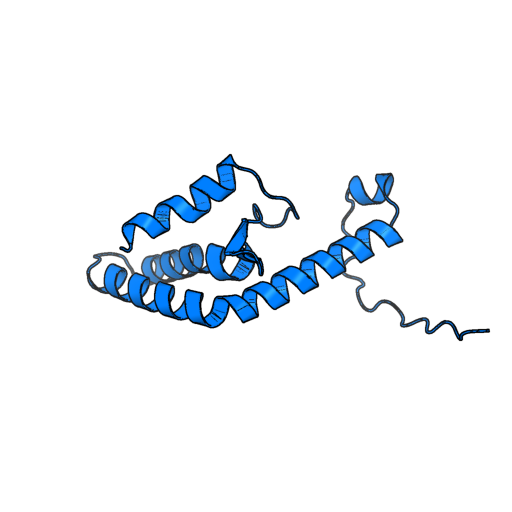6 116 ARG A CA 1
ATOM 928 C C . ARG A 1 116 ? -2.587 -10.710 5.667 1.00 95.06 116 ARG A C 1
ATOM 930 O O . ARG A 1 116 ? -3.517 -11.372 6.126 1.00 95.06 116 ARG A O 1
ATOM 937 N N . VAL A 1 117 ? -2.376 -9.441 6.011 1.00 92.06 117 VAL A N 1
ATOM 938 C CA . VAL A 1 117 ? -3.222 -8.717 6.974 1.00 92.06 117 VAL A CA 1
ATOM 939 C C . VAL A 1 117 ? -4.625 -8.427 6.436 1.00 92.06 117 VAL A C 1
ATOM 941 O O . VAL A 1 117 ? -5.572 -8.406 7.217 1.00 92.06 117 VAL A O 1
ATOM 944 N N . PHE A 1 118 ? -4.792 -8.286 5.119 1.00 93.25 118 PHE A N 1
ATOM 945 C CA . PHE A 1 118 ? -6.086 -7.971 4.507 1.00 93.25 118 PHE A CA 1
ATOM 946 C C . PHE A 1 118 ? -7.056 -9.155 4.528 1.00 93.25 118 PHE A C 1
ATOM 948 O O . PHE A 1 118 ? -8.262 -8.948 4.589 1.00 93.25 118 PHE A O 1
ATOM 955 N N . PHE A 1 119 ? -6.562 -10.394 4.616 1.00 90.94 119 PHE A N 1
ATOM 956 C CA . PHE A 1 119 ? -7.420 -11.573 4.806 1.00 90.94 119 PHE A CA 1
ATOM 957 C C . PHE A 1 119 ? -8.181 -11.576 6.136 1.00 90.94 119 PHE A C 1
ATOM 959 O O . PHE A 1 119 ? -9.079 -12.389 6.323 1.00 90.94 119 PHE A O 1
ATOM 966 N N . LYS A 1 120 ? -7.816 -10.702 7.081 1.00 87.56 120 LYS A N 1
ATOM 967 C CA . LYS A 1 120 ? -8.541 -10.517 8.345 1.00 87.56 120 LYS A CA 1
ATOM 968 C C . LYS A 1 120 ? -9.642 -9.461 8.266 1.00 87.56 120 LYS A C 1
ATOM 970 O O . LYS A 1 120 ? -10.347 -9.290 9.251 1.00 87.56 120 LYS A O 1
ATOM 975 N N . LEU A 1 121 ? -9.760 -8.759 7.138 1.00 85.44 121 LEU A N 1
ATOM 976 C CA . LEU A 1 121 ? -10.824 -7.785 6.904 1.00 85.44 121 LEU A CA 1
ATOM 977 C C . LEU A 1 121 ? -12.080 -8.419 6.287 1.00 85.44 121 LEU A C 1
ATOM 979 O O . LEU A 1 121 ? -13.125 -7.776 6.308 1.00 85.44 121 LEU A O 1
ATOM 983 N N . GLY A 1 122 ? -11.984 -9.638 5.743 1.00 69.38 122 GLY A N 1
ATOM 984 C CA . GLY A 1 122 ? -13.126 -10.401 5.218 1.00 69.38 122 GLY A CA 1
ATOM 985 C C . GLY A 1 122 ? -14.083 -10.904 6.290 1.00 69.38 122 GLY A C 1
ATOM 986 O O . GLY A 1 122 ? -13.685 -10.953 7.476 1.00 69.38 122 GLY A O 1
#

pLDDT: mean 84.75, std 18.98, range [32.41, 98.19]

Foldseek 3Di:
DDDDPCPPDPDPPVVPDPDVCCVVVPPVRVVVVVVVLVVQLQVQLVVLVVVLVVLLVLLVVVVVPDPDDPVVSVVVNCLLSCQNRGFWGQDPVRDIGGDLGPDSHGDPVSVCVSCVVVVVSD